Protein AF-A0A5K0VRV0-F1 (afdb_monomer_lite)

Organism: NCBI:txid210225

InterPro domains:
  IPR002773 Deoxyhypusine synthase [PF01916] (1-71)
  IPR002773 Deoxyhypusine synthase [PTHR11703] (1-72)
  IPR029035 DHS-like NAD/FAD-binding domain superfamily [SSF52467] (1-72)
  IPR036982 Deoxyhypusine synthase superfamily [G3DSA:3.40.910.10] (1-73)

Sequence (73 aa):
VDVFVTTAGGIEEDLIKCLGPTYRGEFSLPGAYLRSRGINRIGNLMVPNDNYCKFEDWIMPIFDQMLQEQTEK

Secondary structure (DSSP, 8-state):
-------HHHHHHHHHHTTS--EE--TTS-HHHHHHTTEEEETTEEEEHHHHHHHHHHHHHHHHHHHHHHH--

Foldseek 3Di:
DPDDDDDPCVVLVVVLCVVDPKAFAAQPPDPVVCVVQQWDDDHRITDHVVSVVSSCVVCVVVVVVVVCVVPVD

Radius of gyration: 15.91 Å; chains: 1; bounding box: 36×17×43 Å

pLDDT: mean 97.47, std 5.39, range [53.53, 98.75]

Structure (mmCIF, N/CA/C/O backbone):
data_AF-A0A5K0VRV0-F1
#
_entry.id   AF-A0A5K0VRV0-F1
#
loop_
_atom_site.group_PDB
_atom_site.id
_atom_site.type_symbol
_atom_site.label_atom_id
_atom_site.label_alt_id
_atom_site.label_comp_id
_atom_site.label_asym_id
_atom_site.label_entity_id
_atom_site.label_seq_id
_atom_site.pdbx_PDB_ins_code
_atom_site.Cartn_x
_atom_site.Cartn_y
_atom_site.Cartn_z
_atom_site.occupancy
_atom_site.B_iso_or_equiv
_atom_site.auth_seq_id
_atom_site.auth_comp_id
_atom_site.auth_asym_id
_atom_site.auth_atom_id
_atom_site.pdbx_PDB_model_num
ATOM 1 N N . VAL A 1 1 ? 13.983 -1.261 21.807 1.00 88.19 1 VAL A N 1
ATOM 2 C CA . VAL A 1 1 ? 13.376 -0.058 21.198 1.00 88.19 1 VAL A CA 1
ATOM 3 C C . VAL A 1 1 ? 12.038 0.142 21.859 1.00 88.19 1 VAL A C 1
ATOM 5 O O . VAL A 1 1 ? 11.344 -0.847 22.052 1.00 88.19 1 VAL A O 1
ATOM 8 N N . ASP A 1 2 ? 11.723 1.380 22.223 1.00 97.56 2 ASP A N 1
ATOM 9 C CA . ASP A 1 2 ? 10.606 1.676 23.131 1.00 97.56 2 ASP A CA 1
ATOM 10 C C . ASP A 1 2 ? 9.514 2.527 22.467 1.00 97.56 2 ASP A C 1
ATOM 12 O O . ASP A 1 2 ? 8.353 2.451 22.852 1.00 97.56 2 ASP A O 1
ATOM 16 N N . VAL A 1 3 ? 9.866 3.306 21.435 1.00 98.38 3 VAL A N 1
ATOM 17 C CA . VAL A 1 3 ? 8.934 4.126 20.646 1.00 98.38 3 VAL A CA 1
ATOM 18 C C . VAL A 1 3 ? 9.345 4.088 19.174 1.00 98.38 3 VAL A C 1
ATOM 20 O O . VAL A 1 3 ? 10.533 4.180 18.858 1.00 98.38 3 VAL A O 1
ATOM 23 N N . PHE A 1 4 ? 8.361 3.995 18.277 1.00 97.50 4 PHE A N 1
ATOM 24 C CA . PHE A 1 4 ? 8.542 4.160 16.835 1.00 97.50 4 PHE A CA 1
ATOM 25 C C . PHE A 1 4 ? 7.885 5.458 16.365 1.00 97.50 4 PHE A C 1
ATOM 27 O O . PHE A 1 4 ? 6.771 5.779 16.771 1.00 97.50 4 PHE A O 1
ATOM 34 N N . VAL A 1 5 ? 8.567 6.187 15.482 1.00 98.25 5 VAL A N 1
ATOM 35 C CA . VAL A 1 5 ? 8.024 7.351 14.772 1.00 98.25 5 VAL A CA 1
ATOM 36 C C . VAL A 1 5 ? 8.293 7.144 13.289 1.00 98.25 5 VAL A C 1
ATOM 38 O O . VAL A 1 5 ? 9.433 6.911 12.892 1.00 98.25 5 VAL A O 1
ATOM 41 N N . THR A 1 6 ? 7.246 7.204 12.472 1.00 98.62 6 THR A N 1
ATOM 42 C CA . THR A 1 6 ? 7.340 7.056 11.018 1.00 98.62 6 THR A CA 1
ATOM 43 C C . THR A 1 6 ? 6.230 7.853 10.332 1.00 98.62 6 THR A C 1
ATOM 45 O O . THR A 1 6 ? 5.328 8.370 10.991 1.00 98.62 6 THR A O 1
ATOM 48 N N . THR A 1 7 ? 6.316 8.003 9.014 1.00 98.69 7 THR A N 1
ATOM 49 C CA . THR A 1 7 ? 5.277 8.653 8.204 1.00 98.69 7 THR A CA 1
ATOM 50 C C . THR A 1 7 ? 4.116 7.692 7.931 1.00 98.69 7 THR A C 1
ATOM 52 O O . THR A 1 7 ? 4.251 6.488 8.136 1.00 98.69 7 THR A O 1
ATOM 55 N N . ALA A 1 8 ? 2.990 8.200 7.416 1.00 98.50 8 ALA A N 1
ATOM 56 C CA . ALA A 1 8 ? 1.841 7.367 7.029 1.00 98.50 8 ALA A CA 1
ATOM 57 C C . ALA A 1 8 ? 2.252 6.188 6.127 1.00 98.50 8 ALA A C 1
ATOM 59 O O . ALA A 1 8 ? 1.960 5.039 6.451 1.00 98.50 8 ALA A O 1
ATOM 60 N N . GLY A 1 9 ? 3.062 6.467 5.096 1.00 98.19 9 GLY A N 1
ATOM 61 C CA . GLY A 1 9 ? 3.625 5.462 4.189 1.00 98.19 9 GLY A CA 1
ATOM 62 C C . GLY A 1 9 ? 4.384 4.334 4.895 1.00 98.19 9 GLY A C 1
ATOM 63 O O . GLY A 1 9 ? 4.360 3.196 4.449 1.00 98.19 9 GLY A O 1
ATOM 64 N N . GLY A 1 10 ? 5.044 4.621 6.021 1.00 98.31 10 GLY A N 1
ATOM 65 C CA . GLY A 1 10 ? 5.756 3.605 6.796 1.00 98.31 10 GLY A CA 1
ATOM 66 C C . GLY A 1 10 ? 4.840 2.643 7.556 1.00 98.31 10 GLY A C 1
ATOM 67 O O . GLY A 1 10 ? 5.268 1.529 7.840 1.00 98.31 10 GLY A O 1
ATOM 68 N N . ILE A 1 11 ? 3.611 3.060 7.876 1.00 98.56 11 ILE A N 1
ATOM 69 C CA . ILE A 1 11 ? 2.595 2.211 8.510 1.00 98.56 11 ILE A CA 1
ATOM 70 C C . ILE A 1 11 ? 1.767 1.486 7.445 1.00 98.56 11 ILE A C 1
ATOM 72 O O . ILE A 1 11 ? 1.647 0.265 7.487 1.00 98.56 11 ILE A O 1
ATOM 76 N N . GLU A 1 12 ? 1.213 2.215 6.472 1.00 98.56 12 GLU A N 1
ATOM 77 C CA . GLU A 1 12 ? 0.292 1.631 5.487 1.00 98.56 12 GLU A CA 1
ATOM 78 C C . GLU A 1 12 ? 0.986 0.593 4.589 1.00 98.56 12 GLU A C 1
ATOM 80 O O . GLU A 1 12 ? 0.438 -0.484 4.379 1.00 98.56 12 GLU A O 1
ATOM 85 N N . GLU A 1 13 ? 2.225 0.837 4.141 1.00 98.44 13 GLU A N 1
ATOM 86 C CA . GLU A 1 13 ? 2.964 -0.109 3.288 1.00 98.44 13 GLU A CA 1
ATOM 87 C C . GLU A 1 13 ? 3.418 -1.369 4.043 1.00 98.44 13 GLU A C 1
ATOM 89 O O . GLU A 1 13 ? 3.731 -2.382 3.415 1.00 98.44 13 GLU A O 1
ATOM 94 N N . ASP A 1 14 ? 3.488 -1.335 5.377 1.00 98.56 14 ASP A N 1
ATOM 95 C CA . ASP A 1 14 ? 3.733 -2.536 6.184 1.00 98.56 14 ASP A CA 1
ATOM 96 C C . ASP A 1 14 ? 2.492 -3.438 6.196 1.00 98.56 14 ASP A C 1
ATOM 98 O O . ASP A 1 14 ? 2.572 -4.620 5.861 1.00 98.56 14 ASP A O 1
ATOM 102 N N . LEU A 1 15 ? 1.321 -2.850 6.454 1.00 98.62 15 LEU A N 1
ATOM 103 C CA . LEU A 1 15 ? 0.039 -3.557 6.417 1.00 98.62 15 LEU A CA 1
ATOM 104 C C . LEU A 1 15 ? -0.277 -4.082 5.009 1.00 98.62 15 LEU A C 1
ATOM 106 O O . LEU A 1 15 ? -0.652 -5.244 4.851 1.00 98.62 15 LEU A O 1
ATOM 110 N N . ILE A 1 16 ? -0.061 -3.268 3.972 1.00 98.69 16 ILE A N 1
ATOM 111 C CA . ILE A 1 16 ? -0.298 -3.641 2.570 1.00 98.69 16 ILE A CA 1
ATOM 112 C C . ILE A 1 16 ? 0.533 -4.865 2.158 1.00 98.69 16 ILE A C 1
ATOM 114 O O . ILE A 1 16 ? 0.032 -5.725 1.430 1.00 98.69 16 ILE A O 1
ATOM 118 N N . LYS A 1 17 ? 1.771 -5.011 2.650 1.00 98.38 17 LYS A N 1
ATOM 119 C CA . LYS A 1 17 ? 2.618 -6.181 2.345 1.00 98.38 17 LYS A CA 1
ATOM 120 C C . LYS A 1 17 ? 2.051 -7.499 2.865 1.00 98.38 17 LYS A C 1
ATOM 122 O O . LYS A 1 17 ? 2.371 -8.549 2.308 1.00 98.38 17 LYS A O 1
ATOM 127 N N . CYS A 1 18 ? 1.208 -7.460 3.894 1.00 98.38 18 CYS A N 1
ATOM 128 C CA . CYS A 1 18 ? 0.487 -8.635 4.381 1.00 98.38 18 CYS A CA 1
ATOM 129 C C . CYS A 1 18 ? -0.686 -9.029 3.463 1.00 98.38 18 CYS A C 1
ATOM 131 O O . CYS A 1 18 ? -1.163 -10.159 3.538 1.00 98.38 18 CYS A O 1
ATOM 133 N N . LEU A 1 19 ? -1.140 -8.121 2.589 1.00 98.12 19 LEU A N 1
ATOM 134 C CA . LEU A 1 19 ? -2.286 -8.303 1.688 1.00 98.12 19 LEU A CA 1
ATOM 135 C C . LEU A 1 19 ? -1.865 -8.567 0.234 1.00 98.12 19 LEU A C 1
ATOM 137 O O . LEU A 1 19 ? -2.599 -9.193 -0.535 1.00 98.12 19 LEU A O 1
ATOM 141 N N . GLY A 1 20 ? -0.677 -8.107 -0.162 1.00 97.81 20 GLY A N 1
ATOM 142 C CA . GLY A 1 20 ? -0.141 -8.316 -1.500 1.00 97.81 20 GLY A CA 1
ATOM 143 C C . GLY A 1 20 ? 1.368 -8.073 -1.584 1.00 97.81 20 GLY A C 1
ATOM 144 O O . GLY A 1 20 ? 1.912 -7.240 -0.861 1.00 97.81 20 GLY A O 1
ATOM 145 N N . PRO A 1 21 ? 2.078 -8.782 -2.477 1.00 98.06 21 PRO A N 1
ATOM 146 C CA . PRO A 1 21 ? 3.517 -8.618 -2.636 1.00 98.06 21 PRO A CA 1
ATOM 147 C C . PRO A 1 21 ? 3.882 -7.286 -3.307 1.00 98.06 21 PRO A C 1
ATOM 149 O O . PRO A 1 21 ? 3.166 -6.780 -4.175 1.00 98.06 21 PRO A O 1
ATOM 152 N N . THR A 1 22 ? 5.066 -6.781 -2.964 1.00 98.50 22 THR A N 1
ATOM 153 C CA . THR A 1 22 ? 5.761 -5.701 -3.678 1.00 98.50 22 THR A CA 1
ATOM 154 C C . THR A 1 22 ? 6.901 -6.298 -4.491 1.00 98.50 22 THR A C 1
ATOM 156 O O . THR A 1 22 ? 7.654 -7.141 -4.001 1.00 98.50 22 THR A O 1
ATOM 159 N N . TYR A 1 23 ? 7.053 -5.853 -5.735 1.00 98.38 23 TYR A N 1
ATOM 160 C CA . TYR A 1 23 ? 8.000 -6.442 -6.678 1.00 98.38 23 TYR A CA 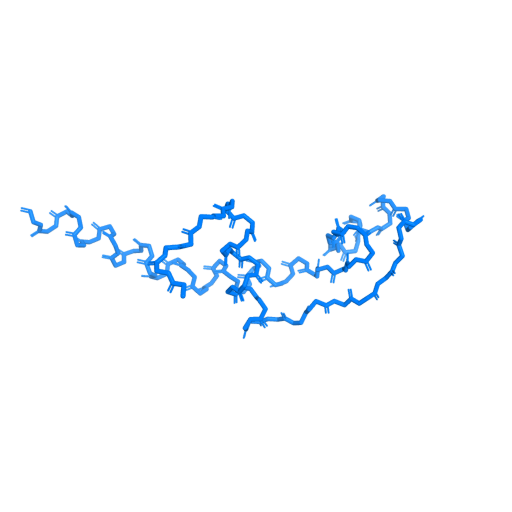1
ATOM 161 C C . TYR A 1 23 ? 9.206 -5.542 -6.925 1.00 98.38 23 TYR A C 1
ATOM 163 O O . TYR A 1 23 ? 9.133 -4.320 -6.807 1.00 98.38 23 TYR A O 1
ATOM 171 N N . ARG A 1 24 ? 10.325 -6.148 -7.327 1.00 98.31 24 ARG A N 1
ATOM 172 C CA . ARG A 1 24 ? 11.495 -5.417 -7.820 1.00 98.31 24 ARG A CA 1
ATOM 173 C C . ARG A 1 24 ? 11.268 -4.982 -9.270 1.00 98.31 24 ARG A C 1
ATOM 175 O O . ARG A 1 24 ? 10.820 -5.776 -10.090 1.00 98.31 24 ARG A O 1
ATOM 182 N N . GLY A 1 25 ? 11.633 -3.747 -9.581 1.00 97.12 25 GLY A N 1
ATOM 183 C CA . GLY A 1 25 ? 11.655 -3.165 -10.918 1.00 97.12 25 GLY A CA 1
ATOM 184 C C . GLY A 1 25 ? 12.859 -2.237 -11.101 1.00 97.12 25 GLY A C 1
ATOM 185 O O . GLY A 1 25 ? 13.922 -2.460 -10.522 1.00 97.12 25 GLY A O 1
ATOM 186 N N . GLU A 1 26 ? 12.693 -1.184 -11.902 1.00 98.00 26 GLU A N 1
ATOM 187 C CA . GLU A 1 26 ? 13.761 -0.247 -12.269 1.00 98.00 26 GLU A CA 1
ATOM 188 C C . GLU A 1 26 ? 13.324 1.214 -12.105 1.00 98.00 26 GLU A C 1
ATOM 190 O O . GLU A 1 26 ? 12.155 1.560 -12.293 1.00 98.00 26 GLU A O 1
ATOM 195 N N . PHE A 1 27 ? 14.281 2.093 -11.793 1.00 98.38 27 PHE A N 1
ATOM 196 C CA . PHE A 1 27 ? 14.046 3.537 -11.664 1.00 98.38 27 PHE A CA 1
ATOM 197 C C . PHE A 1 27 ? 13.651 4.201 -12.991 1.00 98.38 27 PHE A C 1
ATOM 199 O O . PHE A 1 27 ? 12.897 5.172 -12.994 1.00 98.38 27 PHE A O 1
ATOM 206 N N . SER A 1 28 ? 14.174 3.685 -14.104 1.00 98.12 28 SER A N 1
ATOM 207 C CA . SER A 1 28 ? 14.049 4.219 -15.466 1.00 98.12 28 SER A CA 1
ATOM 208 C C . SER A 1 28 ? 12.707 3.920 -16.137 1.00 98.12 28 SER A C 1
ATOM 210 O O . SER A 1 28 ? 12.458 4.426 -17.232 1.00 98.12 28 SER A O 1
ATOM 212 N N . LEU A 1 29 ? 11.840 3.109 -15.521 1.00 97.62 29 LEU A N 1
ATOM 213 C CA . LEU A 1 29 ? 10.578 2.709 -16.140 1.00 97.62 29 LEU A CA 1
ATOM 214 C C . LEU A 1 29 ? 9.658 3.924 -16.377 1.00 97.62 29 LEU A C 1
ATOM 216 O O . LEU A 1 29 ? 9.380 4.673 -15.432 1.00 97.62 29 LEU A O 1
ATOM 220 N N . PRO A 1 30 ? 9.151 4.128 -17.614 1.00 98.12 30 PRO A N 1
ATOM 221 C CA . PRO A 1 30 ? 8.346 5.300 -17.942 1.00 98.12 30 PRO A CA 1
ATOM 222 C C . PRO A 1 30 ? 7.061 5.381 -17.110 1.00 98.12 30 PRO A C 1
ATOM 224 O O . PRO A 1 30 ? 6.230 4.473 -17.137 1.00 98.12 30 PRO A O 1
ATOM 227 N N . GLY A 1 31 ? 6.846 6.508 -16.424 1.00 98.31 31 GLY A N 1
ATOM 228 C CA . GLY A 1 31 ? 5.683 6.696 -15.547 1.00 98.31 31 GLY A CA 1
ATOM 229 C C . GLY A 1 31 ? 4.336 6.558 -16.265 1.00 98.31 31 GLY A C 1
ATOM 230 O O . GLY A 1 31 ? 3.415 5.957 -15.722 1.00 98.31 31 GLY A O 1
ATOM 231 N N . ALA A 1 32 ? 4.234 7.031 -17.512 1.00 98.50 32 ALA A N 1
ATOM 232 C CA . ALA A 1 32 ? 3.018 6.890 -18.317 1.00 98.50 32 ALA A CA 1
ATOM 233 C C . ALA A 1 32 ? 2.666 5.417 -18.598 1.00 98.50 32 ALA A C 1
ATOM 235 O O . ALA A 1 32 ? 1.495 5.041 -18.550 1.00 98.50 32 ALA A O 1
ATOM 236 N N . TYR A 1 33 ? 3.679 4.576 -18.838 1.00 98.12 33 TYR A N 1
ATOM 237 C CA . TYR A 1 33 ? 3.496 3.138 -19.027 1.00 98.12 33 TYR A CA 1
ATOM 238 C C . TYR A 1 33 ? 3.068 2.448 -17.726 1.00 98.12 33 TYR A C 1
ATOM 240 O O . TYR A 1 33 ? 2.155 1.630 -17.729 1.00 98.12 33 TYR A O 1
ATOM 248 N N . LEU A 1 34 ? 3.686 2.802 -16.596 1.00 98.50 34 LEU A N 1
ATOM 249 C CA . LEU A 1 34 ? 3.313 2.239 -15.296 1.00 98.50 34 LEU A CA 1
ATOM 250 C C . LEU A 1 34 ? 1.882 2.626 -14.902 1.00 98.50 34 LEU A C 1
ATOM 252 O O . LEU A 1 34 ? 1.098 1.770 -14.492 1.00 98.50 34 LEU A O 1
ATOM 256 N N . ARG A 1 35 ? 1.503 3.893 -15.110 1.00 98.44 35 ARG A N 1
ATOM 257 C CA . ARG A 1 35 ? 0.159 4.381 -14.790 1.00 98.44 35 ARG A CA 1
ATOM 258 C C . ARG A 1 35 ? -0.920 3.714 -15.639 1.00 98.44 35 ARG A C 1
ATOM 260 O O . ARG A 1 35 ? -1.958 3.363 -15.088 1.00 98.44 35 ARG A O 1
ATOM 267 N N . SER A 1 36 ? -0.684 3.492 -16.935 1.00 98.19 36 SER A N 1
ATOM 268 C CA . SER A 1 36 ? -1.652 2.795 -17.801 1.00 98.19 36 SER A CA 1
ATOM 269 C C . SER A 1 36 ? -1.851 1.323 -17.425 1.00 98.19 36 SER A C 1
ATOM 271 O O . SER A 1 36 ? -2.858 0.724 -17.794 1.00 98.19 36 SER A O 1
ATOM 273 N N . ARG A 1 37 ? -0.915 0.748 -16.661 1.00 98.00 37 ARG A N 1
ATOM 274 C CA . ARG A 1 37 ? -0.989 -0.608 -16.105 1.00 98.00 37 ARG A CA 1
ATOM 275 C C . ARG A 1 37 ? -1.441 -0.652 -14.642 1.00 98.00 37 ARG A C 1
ATOM 277 O O . ARG A 1 37 ? -1.517 -1.741 -14.089 1.00 98.00 37 ARG A O 1
ATOM 284 N N . GLY A 1 38 ? -1.716 0.494 -14.013 1.00 98.19 38 GLY A N 1
ATOM 285 C CA . GLY A 1 38 ? -2.064 0.551 -12.592 1.00 98.19 38 GLY A CA 1
ATOM 286 C C . GLY A 1 38 ? -0.930 0.083 -11.675 1.00 98.19 38 GLY A C 1
ATOM 28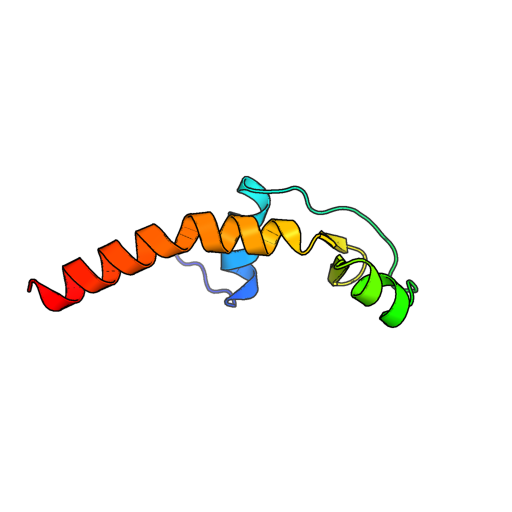7 O O . GLY A 1 38 ? -1.186 -0.613 -10.700 1.00 98.19 38 GLY A O 1
ATOM 288 N N . ILE A 1 39 ? 0.323 0.406 -12.003 1.00 98.62 39 ILE A N 1
ATOM 289 C CA . ILE A 1 39 ? 1.498 0.069 -11.189 1.00 98.62 39 ILE A CA 1
ATOM 290 C C . ILE A 1 39 ? 2.070 1.355 -10.586 1.00 98.62 39 ILE A C 1
ATOM 292 O O . ILE A 1 39 ? 2.413 2.287 -11.317 1.00 98.62 39 ILE A O 1
ATOM 296 N N . ASN A 1 40 ? 2.220 1.389 -9.263 1.00 98.38 40 ASN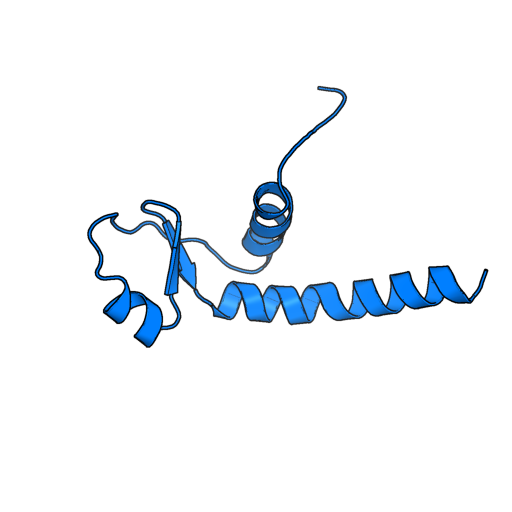 A N 1
ATOM 297 C CA . ASN A 1 40 ? 2.848 2.486 -8.529 1.00 98.38 40 ASN A CA 1
ATOM 298 C C . ASN A 1 40 ? 4.335 2.192 -8.308 1.00 98.38 40 ASN A C 1
ATOM 300 O O .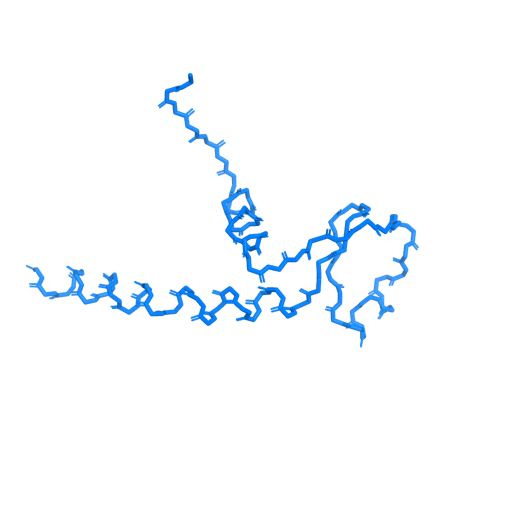 ASN A 1 40 ? 4.714 1.073 -7.963 1.00 98.38 40 ASN A O 1
ATOM 304 N N . ARG A 1 41 ? 5.193 3.198 -8.512 1.00 98.56 41 ARG A N 1
ATOM 305 C CA . ARG A 1 41 ? 6.652 3.067 -8.380 1.00 98.56 41 ARG A CA 1
ATOM 306 C C . ARG A 1 41 ? 7.157 3.734 -7.106 1.00 98.56 41 ARG A C 1
ATOM 308 O O . ARG A 1 41 ? 6.974 4.936 -6.938 1.00 98.56 41 ARG A O 1
ATOM 315 N N . ILE A 1 42 ? 7.898 2.983 -6.293 1.00 98.19 42 ILE A N 1
ATOM 316 C CA . ILE A 1 42 ? 8.620 3.476 -5.110 1.00 98.19 42 ILE A CA 1
ATOM 317 C C . ILE A 1 42 ? 10.111 3.204 -5.328 1.00 98.19 42 ILE A C 1
ATOM 319 O O . ILE A 1 42 ? 10.603 2.104 -5.092 1.00 98.19 42 ILE A O 1
ATOM 323 N N . GLY A 1 43 ? 10.844 4.185 -5.860 1.00 98.06 43 GLY A N 1
ATOM 324 C CA . GLY A 1 43 ? 12.235 3.978 -6.277 1.00 98.06 43 GLY A CA 1
ATOM 325 C C . GLY A 1 43 ? 12.341 2.937 -7.398 1.00 98.06 43 GLY A C 1
ATOM 326 O O . GLY A 1 43 ? 11.896 3.204 -8.516 1.00 98.06 43 GLY A O 1
ATOM 327 N N . ASN A 1 44 ? 12.911 1.769 -7.087 1.00 98.19 44 ASN A N 1
ATOM 328 C CA . ASN A 1 44 ? 12.975 0.584 -7.951 1.00 98.19 44 ASN A CA 1
ATOM 329 C C . ASN A 1 44 ? 12.022 -0.539 -7.510 1.00 98.19 44 ASN A C 1
ATOM 331 O O . ASN A 1 44 ? 12.227 -1.692 -7.881 1.00 98.19 44 ASN A O 1
ATOM 335 N N . LEU A 1 45 ? 11.011 -0.232 -6.703 1.00 98.50 45 LEU A N 1
ATOM 336 C CA . LEU A 1 45 ? 9.957 -1.161 -6.313 1.00 98.50 45 LEU A CA 1
ATOM 337 C C . LEU A 1 45 ? 8.665 -0.841 -7.067 1.00 98.50 45 LEU A C 1
ATOM 339 O O . LEU A 1 45 ? 8.407 0.317 -7.405 1.00 98.50 45 LEU A O 1
ATOM 343 N N . MET A 1 46 ? 7.868 -1.875 -7.317 1.00 98.44 46 MET A N 1
ATOM 344 C CA . MET A 1 46 ? 6.598 -1.819 -8.034 1.00 98.44 46 MET A CA 1
ATOM 345 C C . MET A 1 46 ? 5.489 -2.377 -7.150 1.00 98.44 46 MET A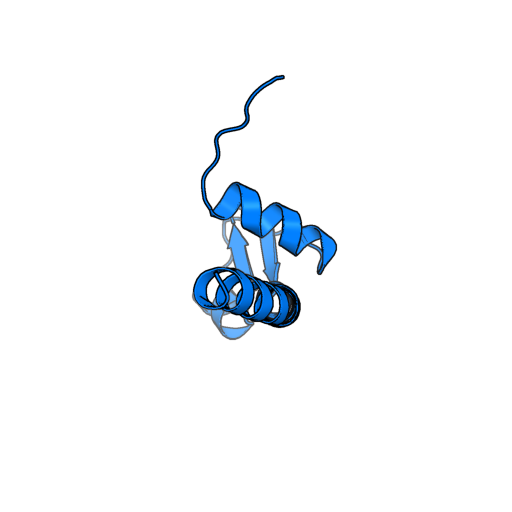 C 1
ATOM 347 O O . MET A 1 46 ? 5.543 -3.541 -6.745 1.00 98.44 46 MET A O 1
ATOM 351 N N . VAL A 1 47 ? 4.485 -1.550 -6.883 1.00 98.56 47 VAL A N 1
ATOM 352 C CA . VAL A 1 47 ? 3.302 -1.900 -6.097 1.00 98.56 47 VAL A CA 1
ATOM 353 C C . VAL A 1 47 ? 2.090 -1.884 -7.033 1.00 98.56 47 VAL A C 1
ATOM 355 O O . VAL A 1 47 ? 1.749 -0.822 -7.561 1.00 98.56 47 VAL A O 1
ATOM 358 N N . PRO A 1 48 ? 1.454 -3.033 -7.312 1.00 98.62 48 PRO A N 1
ATOM 359 C CA . PRO A 1 48 ? 0.206 -3.063 -8.070 1.00 98.62 48 PRO A CA 1
ATOM 360 C C . PRO A 1 48 ? -0.898 -2.271 -7.355 1.00 98.62 48 PRO A C 1
ATOM 362 O O . PRO A 1 48 ? -1.044 -2.386 -6.142 1.00 98.62 48 PRO A O 1
ATOM 365 N N . ASN A 1 49 ? -1.717 -1.517 -8.095 1.00 98.44 49 ASN A N 1
ATOM 366 C CA . ASN A 1 49 ? -2.865 -0.792 -7.531 1.00 98.44 49 ASN A CA 1
ATOM 367 C C . ASN A 1 49 ? -3.828 -1.710 -6.764 1.00 98.44 49 ASN A C 1
ATOM 369 O O . ASN A 1 49 ? -4.411 -1.277 -5.778 1.00 98.44 49 ASN A O 1
ATOM 373 N N . ASP A 1 50 ? -3.959 -2.968 -7.193 1.00 98.56 50 ASP A N 1
ATOM 374 C CA . ASP A 1 50 ? -4.780 -3.992 -6.533 1.00 98.56 50 ASP A CA 1
ATOM 375 C C . ASP A 1 50 ? -4.419 -4.179 -5.049 1.00 98.56 50 ASP A C 1
ATOM 377 O O . ASP A 1 50 ? -5.289 -4.460 -4.230 1.00 98.56 50 ASP A O 1
ATOM 381 N N . ASN A 1 51 ? -3.157 -3.946 -4.668 1.00 98.56 51 ASN A N 1
ATOM 382 C CA . ASN A 1 51 ? -2.740 -3.986 -3.268 1.00 98.56 51 ASN A CA 1
ATOM 383 C C . ASN A 1 51 ? -3.445 -2.900 -2.432 1.00 98.56 51 ASN A C 1
ATOM 385 O O . ASN A 1 51 ? -3.815 -3.161 -1.290 1.00 98.56 51 ASN A O 1
ATOM 389 N N . TYR A 1 52 ? -3.670 -1.710 -2.999 1.00 98.62 52 TYR A N 1
ATOM 390 C CA . TYR A 1 52 ? -4.390 -0.624 -2.325 1.00 98.62 52 TYR A CA 1
ATOM 391 C C . TYR A 1 52 ? -5.902 -0.875 -2.295 1.00 98.62 52 TYR A C 1
ATOM 393 O O . TYR A 1 52 ? -6.539 -0.534 -1.308 1.00 98.62 52 TYR A O 1
ATOM 401 N N . CYS A 1 53 ? -6.468 -1.527 -3.317 1.00 98.50 53 CYS A N 1
ATOM 402 C CA . CYS A 1 53 ? -7.870 -1.962 -3.287 1.00 98.50 53 CYS A CA 1
ATOM 403 C C . CYS A 1 53 ? -8.105 -3.003 -2.181 1.00 98.50 53 CYS A C 1
ATOM 405 O O . CYS A 1 53 ? -9.019 -2.859 -1.381 1.00 98.50 53 CYS A O 1
ATOM 407 N N . LYS A 1 54 ? -7.216 -3.998 -2.050 1.00 98.56 54 LYS A N 1
ATOM 408 C CA . LYS A 1 54 ? -7.265 -4.961 -0.935 1.00 98.56 54 LYS A CA 1
ATOM 409 C C . LYS A 1 54 ? -7.117 -4.295 0.429 1.00 98.56 54 LYS A C 1
ATOM 411 O O . LYS A 1 54 ? -7.700 -4.756 1.404 1.00 98.56 54 LYS A O 1
ATOM 416 N N . PHE A 1 55 ? -6.308 -3.242 0.508 1.00 98.75 55 PHE A N 1
ATOM 417 C CA . PHE A 1 55 ? -6.153 -2.468 1.732 1.00 98.75 55 PHE A CA 1
ATOM 418 C C . PHE A 1 55 ? -7.415 -1.685 2.083 1.00 98.75 55 PHE A C 1
ATOM 420 O O . PHE A 1 55 ? -7.799 -1.687 3.246 1.00 98.75 55 PHE A O 1
ATOM 427 N N . GLU A 1 56 ? -8.085 -1.085 1.097 1.00 98.75 56 GLU A N 1
ATOM 428 C CA . GLU A 1 56 ? -9.396 -0.456 1.275 1.00 98.75 56 GLU A CA 1
ATOM 429 C C . GLU A 1 56 ? -10.421 -1.470 1.802 1.00 98.75 56 GLU A C 1
ATOM 431 O O . GLU A 1 56 ? -10.995 -1.254 2.869 1.00 98.75 56 GLU A O 1
ATOM 436 N N . ASP A 1 57 ? -10.565 -2.621 1.140 1.00 98.62 57 ASP A N 1
ATOM 437 C CA . ASP A 1 57 ? -11.479 -3.688 1.573 1.00 98.62 57 ASP A CA 1
ATOM 438 C C . ASP A 1 57 ? -11.197 -4.152 3.014 1.00 98.62 57 ASP A C 1
ATOM 440 O O . ASP A 1 57 ? -12.116 -4.469 3.772 1.00 98.62 57 ASP A O 1
ATOM 444 N N . TRP A 1 58 ? -9.920 -4.190 3.408 1.00 98.69 58 TRP A N 1
ATOM 445 C CA . TRP A 1 58 ? -9.496 -4.589 4.748 1.00 98.69 58 TRP A CA 1
ATOM 446 C C . TRP A 1 58 ? -9.722 -3.500 5.807 1.00 98.69 58 TRP A C 1
ATOM 448 O O . TRP A 1 58 ? -10.131 -3.817 6.926 1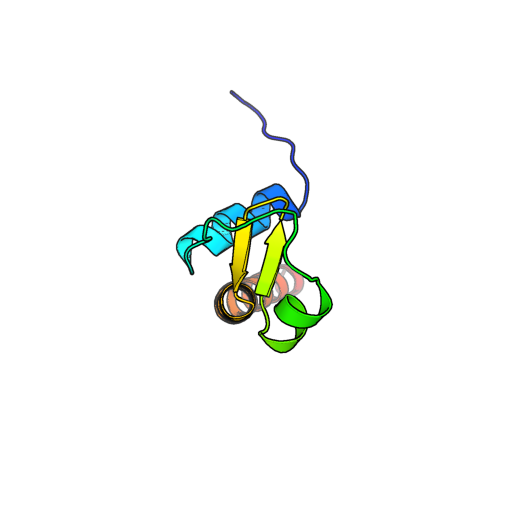.00 98.69 58 TRP A O 1
ATOM 458 N N . ILE A 1 59 ? -9.452 -2.230 5.488 1.00 98.62 59 ILE A N 1
ATOM 459 C CA . ILE A 1 59 ? -9.459 -1.142 6.473 1.00 98.62 59 ILE A CA 1
ATOM 460 C C . ILE A 1 59 ? -10.848 -0.540 6.692 1.00 98.62 59 ILE A C 1
ATOM 462 O O . ILE A 1 59 ? -11.139 -0.085 7.797 1.00 98.62 59 ILE A O 1
ATOM 466 N N . MET A 1 60 ? -11.725 -0.565 5.685 1.00 98.69 60 MET A N 1
ATOM 467 C CA . MET A 1 60 ? -13.049 0.060 5.779 1.00 98.69 60 MET A CA 1
ATOM 468 C C . MET A 1 60 ? -13.903 -0.484 6.942 1.00 98.69 60 MET A C 1
ATOM 470 O O . MET A 1 60 ? -14.386 0.332 7.727 1.00 98.69 60 MET A O 1
ATOM 474 N N . PRO A 1 61 ? -14.011 -1.810 7.177 1.00 98.62 61 PRO A N 1
ATOM 475 C CA . PRO A 1 61 ? -14.741 -2.326 8.339 1.00 98.62 61 PRO A CA 1
ATOM 476 C C . PRO A 1 61 ? -14.136 -1.903 9.688 1.00 98.62 61 PRO A C 1
ATOM 478 O O . PRO A 1 61 ? -14.851 -1.755 10.676 1.00 98.62 61 PRO A O 1
ATOM 481 N N . ILE A 1 62 ? -12.813 -1.703 9.745 1.00 98.62 62 ILE A N 1
ATOM 482 C CA . ILE A 1 62 ? -12.125 -1.223 10.954 1.00 98.62 62 ILE A CA 1
ATOM 483 C C . ILE A 1 62 ? -12.504 0.236 11.212 1.00 98.62 62 ILE A C 1
ATOM 485 O O . ILE A 1 62 ? -12.773 0.609 12.351 1.00 98.62 62 ILE A O 1
ATOM 489 N N . PHE A 1 63 ? -12.570 1.059 10.164 1.00 98.56 63 PHE A N 1
ATOM 490 C CA . PHE A 1 63 ? -13.008 2.448 10.282 1.00 98.56 63 PHE A CA 1
ATOM 491 C C . PHE A 1 63 ? -14.473 2.571 10.704 1.00 98.56 63 PHE A C 1
ATOM 493 O O . PHE A 1 63 ? -14.774 3.425 11.539 1.00 98.56 63 PHE A O 1
ATOM 500 N N . ASP A 1 64 ? -15.355 1.696 10.216 1.00 98.44 64 ASP A N 1
ATOM 501 C CA . ASP A 1 64 ? -16.748 1.640 10.675 1.00 98.44 64 ASP A CA 1
ATOM 502 C C . ASP A 1 64 ? -16.825 1.346 12.185 1.00 98.44 64 ASP A C 1
ATOM 504 O O . ASP A 1 64 ? -17.505 2.058 12.927 1.00 98.44 64 ASP A O 1
ATOM 508 N N . GLN A 1 65 ? -16.058 0.359 12.664 1.00 98.38 65 GLN A N 1
ATOM 509 C CA . GLN A 1 65 ? -15.964 0.026 14.090 1.00 98.38 65 GLN A CA 1
ATOM 510 C C . GLN A 1 65 ? -15.398 1.192 14.922 1.00 98.38 65 GLN A C 1
ATOM 512 O O . GLN A 1 65 ? -15.934 1.524 15.979 1.00 98.38 65 GLN A O 1
ATOM 517 N N . MET A 1 66 ? -14.341 1.853 14.441 1.00 98.38 66 MET A N 1
ATOM 518 C CA . MET A 1 66 ? -13.755 3.022 15.110 1.00 98.38 66 MET A CA 1
ATOM 519 C C . MET A 1 66 ? -14.752 4.181 15.219 1.00 98.38 66 MET A C 1
ATOM 521 O O . MET A 1 66 ? -14.800 4.863 16.245 1.00 98.38 66 MET A O 1
ATOM 525 N N . LEU A 1 67 ? -15.551 4.415 14.173 1.00 98.19 67 LEU A N 1
ATOM 526 C CA . LEU A 1 67 ? -16.588 5.441 14.190 1.00 98.19 67 LEU A CA 1
ATOM 527 C C . LEU A 1 67 ? -17.678 5.099 15.208 1.00 98.19 67 LEU A C 1
ATOM 529 O O . LEU A 1 67 ? -18.062 5.966 15.994 1.00 98.19 67 LEU A O 1
ATOM 533 N N . GLN A 1 68 ? -18.132 3.844 15.234 1.00 98.31 68 GLN A N 1
ATOM 534 C CA . GLN A 1 68 ? -19.105 3.371 16.213 1.00 98.31 68 GLN A CA 1
ATOM 535 C C . GLN A 1 68 ? -18.610 3.627 17.646 1.00 98.31 68 GLN A C 1
ATOM 537 O O . GLN A 1 68 ? -19.283 4.317 18.412 1.00 98.31 68 GLN A O 1
ATOM 542 N N . GLU A 1 69 ? -17.395 3.178 17.976 1.00 98.12 69 GLU A N 1
ATOM 543 C CA . GLU A 1 69 ? -16.768 3.365 19.293 1.00 98.12 69 GLU A CA 1
ATOM 544 C C . GLU A 1 69 ? -16.616 4.835 19.704 1.00 98.12 69 GLU A C 1
ATOM 546 O O . GLU A 1 69 ? -16.660 5.145 20.898 1.00 98.12 69 GLU A O 1
ATOM 551 N N . GLN A 1 70 ? -16.422 5.732 18.732 1.00 97.88 70 GLN A N 1
ATOM 552 C CA . GLN A 1 70 ? -16.350 7.172 18.968 1.00 97.88 70 GLN A CA 1
ATOM 553 C C . GLN A 1 70 ? -17.725 7.778 19.283 1.00 97.88 70 GLN A C 1
ATOM 555 O O . GLN A 1 70 ? -17.795 8.727 20.057 1.00 97.88 70 GLN A O 1
ATOM 560 N N . THR A 1 71 ? -18.796 7.277 18.661 1.00 97.31 71 THR A N 1
ATOM 561 C CA . THR A 1 71 ? -20.150 7.858 18.768 1.00 97.31 71 THR A CA 1
ATOM 562 C C . THR A 1 71 ? -21.028 7.245 19.856 1.00 97.31 71 THR A C 1
ATOM 564 O O . THR A 1 71 ? -21.956 7.900 20.321 1.00 97.31 71 THR A O 1
ATOM 567 N N . GLU A 1 72 ? -20.765 6.000 20.257 1.00 90.56 72 GLU A N 1
ATOM 568 C CA . GLU A 1 72 ? -21.544 5.280 21.278 1.00 90.56 72 GLU A CA 1
ATOM 569 C C . GLU A 1 72 ? -21.048 5.529 22.718 1.00 90.56 72 GLU A C 1
ATOM 571 O O . GLU A 1 72 ? -21.575 4.946 23.668 1.00 90.56 72 GLU A O 1
ATOM 576 N N . LYS A 1 73 ? -20.057 6.410 22.892 1.00 53.53 73 LYS A N 1
ATOM 577 C CA . LYS A 1 73 ? -19.571 6.916 24.185 1.00 53.53 73 LYS A CA 1
ATOM 578 C C . LYS A 1 73 ? -19.917 8.389 24.360 1.00 53.53 73 LYS A C 1
ATOM 580 O O . LYS A 1 73 ? -20.164 8.770 25.525 1.00 53.53 73 LYS A O 1
#